Protein AF-A0AAV8ZEM3-F1 (afdb_monomer_lite)

pLDDT: mean 85.53, std 11.05, range [53.94, 95.94]

Structure (mmCIF, N/CA/C/O backbone):
data_AF-A0AAV8ZEM3-F1
#
_entry.id   AF-A0AAV8ZEM3-F1
#
loop_
_atom_site.group_PDB
_atom_site.id
_atom_site.type_symbol
_atom_site.label_atom_id
_atom_site.label_alt_id
_atom_site.label_comp_id
_atom_site.label_asym_id
_atom_site.label_entity_id
_atom_site.label_seq_id
_atom_site.pdbx_PDB_ins_code
_atom_site.Cartn_x
_atom_site.Cartn_y
_atom_site.Cartn_z
_atom_site.occupancy
_atom_site.B_iso_or_equiv
_atom_site.auth_seq_id
_atom_site.auth_comp_id
_atom_site.auth_asym_id
_atom_site.auth_atom_id
_atom_site.pdbx_PDB_model_num
ATOM 1 N N . MET A 1 1 ? 20.385 -15.314 -16.116 1.00 53.94 1 MET A N 1
ATOM 2 C CA . MET A 1 1 ? 18.919 -15.420 -15.995 1.00 53.94 1 MET A CA 1
ATOM 3 C C . MET A 1 1 ? 18.386 -14.040 -15.677 1.00 53.94 1 MET A C 1
ATOM 5 O O . MET A 1 1 ? 18.874 -13.426 -14.738 1.00 53.94 1 MET A O 1
ATOM 9 N N . GLU A 1 2 ? 17.468 -13.520 -16.488 1.00 67.88 2 GLU A N 1
ATOM 10 C CA . GLU A 1 2 ? 16.676 -12.355 -16.089 1.00 67.88 2 GLU A CA 1
ATOM 11 C C . GLU A 1 2 ? 15.530 -12.863 -15.206 1.00 67.88 2 GLU A C 1
ATOM 13 O O . GLU A 1 2 ? 14.827 -13.795 -15.590 1.00 67.88 2 GLU A O 1
ATOM 18 N N . HIS A 1 3 ? 15.378 -12.301 -14.007 1.00 73.94 3 HIS A N 1
ATOM 19 C CA . HIS A 1 3 ? 14.264 -12.615 -13.116 1.00 73.94 3 HIS A CA 1
ATOM 20 C C . HIS A 1 3 ? 13.206 -11.522 -13.251 1.00 73.94 3 HIS A C 1
ATOM 22 O O . HIS A 1 3 ? 13.530 -10.328 -13.221 1.00 73.94 3 HIS A O 1
ATOM 28 N N . ILE A 1 4 ? 11.955 -11.950 -13.400 1.00 79.88 4 ILE A N 1
ATOM 29 C CA . ILE A 1 4 ? 10.784 -11.080 -13.403 1.00 79.88 4 ILE A CA 1
ATOM 30 C C . ILE A 1 4 ? 10.237 -11.059 -11.982 1.00 79.88 4 ILE A C 1
ATOM 32 O O . ILE A 1 4 ? 9.975 -12.113 -11.405 1.00 79.88 4 ILE A O 1
ATOM 36 N N . VAL A 1 5 ? 10.072 -9.863 -11.427 1.00 82.94 5 VAL A N 1
ATOM 37 C CA . VAL A 1 5 ? 9.376 -9.667 -10.157 1.00 82.94 5 VAL A CA 1
ATOM 38 C C . VAL A 1 5 ? 7.902 -9.387 -10.438 1.00 82.94 5 VAL A C 1
ATOM 40 O O . VAL A 1 5 ? 7.565 -8.650 -11.372 1.00 82.94 5 VAL A O 1
ATOM 43 N N . LEU A 1 6 ? 7.044 -9.994 -9.621 1.00 87.56 6 LEU A N 1
ATOM 44 C CA . LEU A 1 6 ? 5.606 -9.768 -9.592 1.00 87.56 6 LEU A CA 1
ATOM 45 C C . LEU A 1 6 ? 5.243 -9.146 -8.244 1.00 87.56 6 LEU A C 1
ATOM 47 O O . LEU A 1 6 ? 5.520 -9.731 -7.198 1.00 87.56 6 LEU A O 1
ATOM 51 N N . MET A 1 7 ? 4.627 -7.968 -8.278 1.00 89.00 7 MET A N 1
ATOM 52 C CA . MET A 1 7 ? 4.024 -7.339 -7.109 1.00 89.00 7 MET A CA 1
ATOM 53 C C . MET A 1 7 ? 2.509 -7.406 -7.261 1.00 89.00 7 MET A C 1
ATOM 55 O O . MET A 1 7 ? 1.968 -7.046 -8.306 1.00 89.00 7 MET A O 1
ATOM 59 N N . ALA A 1 8 ? 1.820 -7.846 -6.215 1.00 91.38 8 ALA A N 1
ATOM 60 C CA . ALA A 1 8 ? 0.371 -7.906 -6.199 1.00 91.38 8 ALA A CA 1
ATOM 61 C C . ALA A 1 8 ? -0.187 -7.221 -4.952 1.00 91.38 8 ALA A C 1
ATOM 63 O O . ALA A 1 8 ? 0.321 -7.408 -3.848 1.00 91.38 8 ALA A O 1
ATOM 64 N N . THR A 1 9 ? -1.262 -6.460 -5.138 1.00 91.38 9 THR A N 1
ATOM 65 C CA . THR A 1 9 ? -2.090 -5.932 -4.053 1.00 91.38 9 THR A CA 1
ATOM 66 C C . THR A 1 9 ? -3.357 -6.773 -3.979 1.00 91.38 9 THR A C 1
ATOM 68 O O . THR A 1 9 ? -4.062 -6.929 -4.981 1.00 91.38 9 THR A O 1
ATOM 71 N N . VAL A 1 10 ? -3.650 -7.308 -2.796 1.00 93.50 10 VAL A N 1
ATOM 72 C CA . VAL A 1 10 ? -4.812 -8.169 -2.546 1.00 93.50 10 VAL A CA 1
ATOM 73 C C . VAL A 1 10 ? -5.722 -7.559 -1.488 1.00 93.50 10 VAL A C 1
ATOM 75 O O . VAL A 1 10 ? -5.268 -6.800 -0.631 1.00 93.50 10 VAL A O 1
ATOM 78 N N . ASN A 1 11 ? -7.011 -7.882 -1.551 1.00 92.62 11 ASN A N 1
ATOM 79 C CA . ASN A 1 11 ? -7.941 -7.552 -0.474 1.00 92.62 11 ASN A CA 1
ATOM 80 C C . ASN A 1 11 ? -7.869 -8.590 0.667 1.00 92.62 11 ASN A C 1
ATOM 82 O O . ASN A 1 11 ? -7.140 -9.581 0.599 1.00 92.62 11 ASN A O 1
ATOM 86 N N . SER A 1 12 ? -8.668 -8.385 1.716 1.00 90.62 12 SER A N 1
ATOM 87 C CA . SER A 1 12 ? -8.753 -9.296 2.867 1.00 90.62 12 SER A CA 1
ATOM 88 C C . SER A 1 12 ? -9.286 -10.696 2.536 1.00 90.62 12 SER A C 1
ATOM 90 O O . SER A 1 12 ? -9.161 -11.593 3.363 1.00 90.62 12 SER A O 1
ATOM 92 N N . ASN A 1 13 ? -9.873 -10.889 1.353 1.00 94.81 13 ASN A N 1
ATOM 93 C CA . ASN A 1 13 ? -10.371 -12.176 0.867 1.00 94.81 13 ASN A CA 1
ATOM 94 C C . ASN A 1 13 ? -9.350 -12.893 -0.034 1.00 94.81 13 ASN A C 1
ATOM 96 O O . ASN A 1 13 ? -9.697 -13.885 -0.668 1.00 94.81 13 ASN A O 1
ATOM 100 N N . TYR A 1 14 ? -8.106 -12.404 -0.101 1.00 90.94 14 TYR A N 1
ATOM 101 C CA . TYR A 1 14 ? -7.050 -12.907 -0.990 1.00 90.94 14 TYR A CA 1
ATOM 102 C C . TYR A 1 14 ? -7.355 -12.748 -2.489 1.00 90.94 14 TYR A C 1
ATOM 104 O O . TYR A 1 14 ? -6.770 -13.439 -3.324 1.00 90.94 14 TYR A O 1
ATOM 112 N N . GLU A 1 15 ? -8.235 -11.816 -2.856 1.00 95.94 15 GLU A N 1
ATOM 113 C CA . GLU A 1 15 ? -8.546 -11.518 -4.254 1.00 95.94 15 GLU A CA 1
ATOM 114 C C . GLU A 1 15 ? -7.601 -10.432 -4.778 1.00 95.94 15 GLU A C 1
ATOM 116 O O . GLU A 1 15 ? -7.368 -9.415 -4.115 1.00 95.94 15 GLU A O 1
ATOM 121 N N . PHE A 1 16 ? -7.058 -10.633 -5.981 1.00 94.56 16 PHE A N 1
ATOM 122 C CA . PHE A 1 16 ? -6.190 -9.652 -6.627 1.00 94.56 16 PHE A CA 1
ATOM 123 C C . PHE A 1 16 ? -6.968 -8.387 -6.993 1.00 94.56 16 PHE A C 1
ATOM 125 O O . PHE A 1 16 ? -7.908 -8.431 -7.783 1.00 94.56 16 PHE A O 1
ATOM 132 N N . ILE A 1 17 ? -6.526 -7.246 -6.461 1.00 91.94 17 ILE A N 1
ATOM 133 C CA . ILE A 1 17 ? -7.006 -5.919 -6.868 1.00 91.94 17 ILE A CA 1
ATOM 134 C C . ILE A 1 17 ? -6.131 -5.380 -8.006 1.00 91.94 17 ILE A C 1
ATOM 136 O O . ILE A 1 17 ? -6.622 -4.749 -8.940 1.00 91.94 17 ILE A O 1
ATOM 140 N N . MET A 1 18 ? -4.820 -5.617 -7.921 1.00 90.88 18 MET A N 1
ATOM 141 C CA . MET A 1 18 ? -3.832 -5.123 -8.874 1.00 90.88 18 MET A CA 1
ATOM 142 C C . MET A 1 18 ? -2.634 -6.068 -8.926 1.00 90.88 18 MET A C 1
ATOM 144 O O . MET A 1 18 ? -2.192 -6.570 -7.892 1.00 90.88 18 MET A O 1
ATOM 148 N N . VAL A 1 19 ? -2.085 -6.258 -10.124 1.00 91.19 19 VAL A N 1
ATOM 149 C CA . VAL A 1 19 ? -0.828 -6.971 -10.355 1.00 91.19 19 VAL A CA 1
ATOM 150 C C . VAL A 1 19 ? 0.062 -6.113 -11.252 1.00 91.19 19 VAL A C 1
ATOM 152 O O . VAL A 1 19 ? -0.384 -5.644 -12.297 1.00 91.19 19 VAL A O 1
ATOM 155 N N . ASP A 1 20 ? 1.313 -5.924 -10.843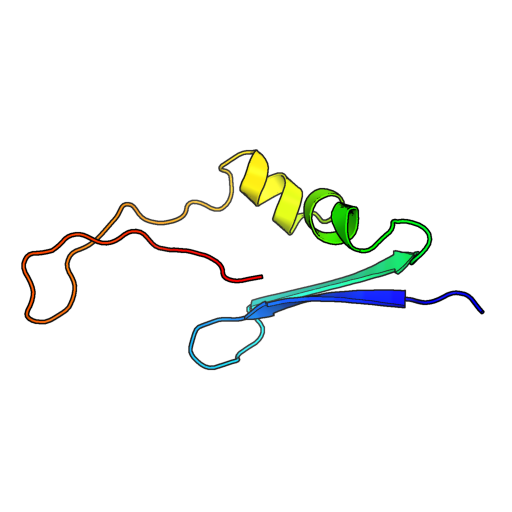 1.00 88.25 20 ASP A N 1
ATOM 156 C CA . ASP A 1 20 ? 2.381 -5.326 -11.644 1.00 88.25 20 ASP A CA 1
ATOM 157 C C . ASP A 1 20 ? 3.469 -6.384 -11.876 1.00 88.25 20 ASP A C 1
ATOM 159 O O . ASP A 1 20 ? 4.012 -6.959 -10.927 1.00 88.25 20 ASP A O 1
ATOM 163 N N . ALA A 1 21 ? 3.748 -6.680 -13.145 1.00 87.12 21 ALA A N 1
ATOM 164 C CA . ALA A 1 21 ? 4.700 -7.696 -13.569 1.00 87.12 21 ALA A CA 1
ATOM 165 C C . ALA A 1 21 ? 5.680 -7.099 -14.580 1.00 87.12 21 ALA A C 1
ATOM 167 O O . ALA A 1 21 ? 5.278 -6.457 -15.549 1.00 87.12 21 ALA A O 1
ATOM 168 N N . GLY A 1 22 ? 6.973 -7.366 -14.391 1.00 78.69 22 GLY A N 1
ATOM 169 C CA . GLY A 1 22 ? 8.013 -6.910 -15.324 1.00 78.69 22 GLY A CA 1
ATOM 170 C C . GLY A 1 22 ? 9.123 -6.081 -14.690 1.00 78.69 22 GLY A C 1
ATOM 171 O O . GLY A 1 22 ? 10.027 -5.636 -15.400 1.00 78.69 22 GLY A O 1
ATOM 172 N N . ILE A 1 23 ? 9.116 -5.901 -13.365 1.00 71.94 23 ILE A N 1
ATOM 173 C CA . ILE A 1 23 ? 10.255 -5.300 -12.672 1.00 71.94 23 ILE A CA 1
ATOM 174 C C . ILE A 1 23 ? 11.451 -6.244 -12.808 1.00 71.94 23 ILE A C 1
ATOM 176 O O . ILE A 1 23 ? 11.420 -7.393 -12.361 1.00 71.94 23 ILE A O 1
ATOM 180 N N . LYS A 1 24 ? 12.521 -5.757 -13.447 1.00 66.00 24 L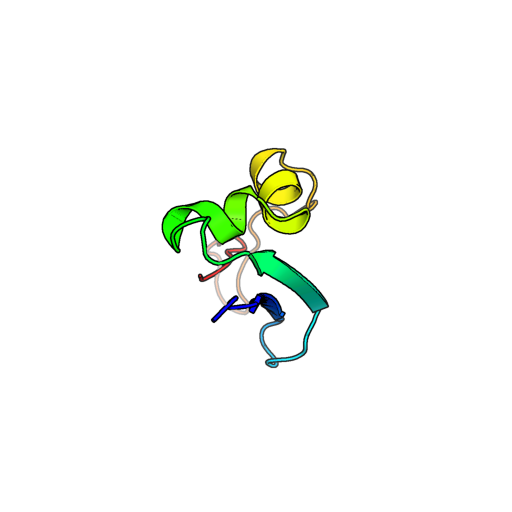YS A N 1
ATOM 181 C CA . LYS A 1 24 ? 13.786 -6.490 -13.527 1.00 66.00 24 LYS A CA 1
ATOM 182 C C . LYS A 1 24 ? 14.389 -6.571 -12.128 1.00 66.00 24 LYS A C 1
ATOM 184 O O . LYS A 1 24 ? 14.681 -5.537 -11.528 1.00 66.00 24 LYS A O 1
ATOM 189 N N . ALA A 1 25 ? 14.692 -7.783 -11.667 1.00 59.25 25 ALA A N 1
ATOM 190 C CA . ALA A 1 25 ? 15.250 -8.056 -10.335 1.00 59.25 25 ALA A CA 1
ATOM 191 C C . ALA A 1 25 ? 16.623 -7.415 -10.031 1.00 59.25 25 ALA A C 1
ATOM 193 O O . ALA A 1 25 ? 17.198 -7.640 -8.971 1.00 59.25 25 ALA A O 1
ATOM 194 N N . ARG A 1 26 ? 17.181 -6.605 -10.944 1.00 62.69 26 ARG A N 1
ATOM 195 C CA . ARG A 1 26 ? 18.341 -5.755 -10.640 1.00 62.69 26 ARG A CA 1
ATOM 196 C C . ARG A 1 26 ? 17.982 -4.651 -9.636 1.00 62.69 26 ARG A C 1
ATOM 198 O O . ARG A 1 26 ? 18.869 -4.145 -8.955 1.00 62.69 26 ARG A O 1
ATOM 205 N N . ILE A 1 27 ? 16.698 -4.299 -9.531 1.00 58.50 27 ILE A N 1
ATOM 206 C CA . ILE A 1 27 ? 16.160 -3.517 -8.419 1.00 58.50 27 ILE A CA 1
ATOM 207 C C . ILE A 1 27 ? 16.019 -4.486 -7.236 1.00 58.50 27 ILE A C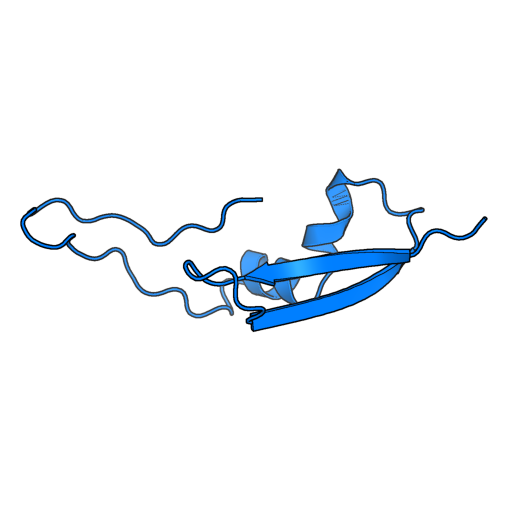 1
ATOM 209 O O . ILE A 1 27 ? 15.071 -5.259 -7.183 1.00 58.50 27 ILE A O 1
ATOM 213 N N . LEU A 1 28 ? 17.017 -4.483 -6.344 1.00 57.84 28 LEU A N 1
ATOM 214 C CA . LEU A 1 28 ? 17.028 -5.220 -5.072 1.00 57.84 28 LEU A CA 1
ATOM 215 C C . LEU A 1 28 ? 15.675 -5.092 -4.351 1.00 57.84 28 LEU A C 1
ATOM 217 O O . LEU A 1 28 ? 15.098 -4.005 -4.358 1.00 57.84 28 LEU A O 1
ATOM 221 N N . ASP A 1 29 ? 15.228 -6.162 -3.682 1.00 60.69 29 ASP A N 1
ATOM 222 C CA . ASP A 1 29 ? 13.910 -6.336 -3.032 1.00 60.69 29 ASP A CA 1
ATOM 223 C C . ASP A 1 29 ? 13.345 -5.088 -2.327 1.00 60.69 29 ASP A C 1
ATOM 225 O O . ASP A 1 29 ? 12.145 -4.828 -2.349 1.00 60.69 29 ASP A O 1
ATOM 229 N N . LYS A 1 30 ? 14.219 -4.257 -1.751 1.00 61.09 30 LYS A N 1
ATOM 230 C CA . LYS A 1 30 ? 13.867 -3.019 -1.039 1.00 61.09 30 LYS A CA 1
ATOM 231 C C . LYS A 1 30 ? 13.311 -1.889 -1.922 1.00 61.09 30 LYS A C 1
ATOM 233 O O . LYS A 1 30 ? 12.730 -0.952 -1.385 1.00 61.09 30 LYS A O 1
ATOM 238 N N . GLY A 1 31 ? 13.506 -1.936 -3.241 1.00 73.56 31 GLY A N 1
ATOM 239 C CA . GLY A 1 31 ? 13.101 -0.881 -4.183 1.00 73.56 31 GLY A CA 1
ATOM 240 C C . GLY A 1 31 ? 11.937 -1.249 -5.104 1.00 73.56 31 GLY A C 1
ATOM 241 O O . GLY A 1 31 ? 11.484 -0.402 -5.872 1.00 73.56 31 GLY A O 1
ATOM 242 N N . VAL A 1 32 ? 11.452 -2.495 -5.052 1.00 80.44 32 VAL A N 1
ATOM 243 C CA . VAL A 1 32 ? 10.385 -2.975 -5.946 1.00 80.44 32 VAL A CA 1
ATOM 244 C C . VAL A 1 32 ? 9.121 -2.149 -5.726 1.00 80.44 32 VAL A C 1
ATOM 246 O O . VAL A 1 32 ? 8.631 -1.539 -6.674 1.00 80.44 32 VAL A O 1
ATOM 249 N N . LEU A 1 33 ? 8.662 -2.028 -4.475 1.00 85.12 33 LEU A N 1
ATOM 250 C CA . LEU A 1 33 ? 7.446 -1.288 -4.136 1.00 85.12 33 LEU A CA 1
ATOM 251 C C . LEU A 1 33 ? 7.496 0.157 -4.651 1.00 85.12 33 LEU A C 1
ATOM 253 O O . LEU A 1 33 ? 6.636 0.544 -5.436 1.00 85.12 33 LEU A O 1
ATOM 257 N N . SER A 1 34 ? 8.528 0.929 -4.294 1.00 86.81 34 SER A N 1
ATOM 258 C CA . SER A 1 34 ? 8.658 2.341 -4.696 1.00 86.81 34 SER A CA 1
ATOM 259 C C . SER A 1 34 ? 8.819 2.548 -6.206 1.00 86.81 34 SER A C 1
ATOM 261 O O . SER A 1 34 ? 8.557 3.640 -6.712 1.00 86.81 34 SER A O 1
ATOM 263 N N . SER A 1 35 ? 9.219 1.511 -6.947 1.00 84.06 35 SER A N 1
ATOM 264 C CA . SER A 1 35 ? 9.327 1.569 -8.407 1.00 84.06 35 SER A CA 1
ATOM 265 C C . SER A 1 35 ? 7.993 1.352 -9.138 1.00 84.06 35 SER A C 1
ATOM 267 O O . SER A 1 35 ? 7.843 1.841 -10.262 1.00 84.06 35 SER A O 1
ATOM 269 N N . THR A 1 36 ? 7.012 0.698 -8.501 1.00 86.88 36 THR A N 1
ATOM 270 C CA . THR A 1 36 ? 5.692 0.421 -9.098 1.00 86.88 36 THR A CA 1
ATOM 271 C C . THR A 1 36 ? 4.784 1.654 -9.133 1.00 86.88 36 THR A C 1
ATOM 273 O O . THR A 1 36 ? 4.914 2.550 -8.291 1.00 86.88 36 THR A O 1
ATOM 276 N N . PRO A 1 37 ? 3.794 1.706 -10.046 1.00 89.31 37 PRO A N 1
ATOM 277 C CA . PRO A 1 37 ? 2.734 2.708 -10.005 1.00 89.31 37 PRO A CA 1
ATOM 278 C C . PRO A 1 37 ? 1.980 2.712 -8.671 1.00 89.31 37 PRO A C 1
ATOM 280 O O . PRO A 1 37 ? 1.639 3.785 -8.179 1.00 89.31 37 PRO A O 1
ATOM 283 N N . PHE A 1 38 ? 1.769 1.539 -8.060 1.00 91.25 38 PHE A N 1
ATOM 284 C CA . PHE A 1 38 ? 1.136 1.430 -6.745 1.00 91.25 38 PHE A CA 1
ATOM 285 C C . PHE A 1 38 ? 1.958 2.124 -5.662 1.00 91.25 38 PHE A C 1
ATOM 287 O O . PHE A 1 38 ? 1.433 2.985 -4.966 1.00 91.25 38 PHE A O 1
ATOM 294 N N . GLY A 1 39 ? 3.246 1.791 -5.529 1.00 90.62 39 GLY A N 1
ATOM 295 C CA . GLY A 1 39 ? 4.089 2.380 -4.490 1.00 90.62 39 GLY A CA 1
ATOM 296 C C . GLY A 1 39 ? 4.298 3.879 -4.682 1.00 90.62 39 GLY A C 1
ATOM 297 O O . GLY A 1 39 ? 4.304 4.611 -3.695 1.00 90.62 39 GLY A O 1
ATOM 298 N N . LYS A 1 40 ? 4.361 4.360 -5.932 1.00 91.75 40 LYS A N 1
ATOM 299 C CA . LYS A 1 40 ? 4.339 5.801 -6.230 1.00 91.75 40 LYS A CA 1
ATOM 300 C C . LYS A 1 40 ? 3.038 6.444 -5.757 1.00 91.75 40 LYS A C 1
ATOM 302 O O . LYS A 1 40 ? 3.082 7.394 -4.984 1.00 91.75 40 LYS A O 1
ATOM 307 N N . ALA A 1 41 ? 1.888 5.888 -6.142 1.00 92.88 41 ALA A N 1
ATOM 308 C CA . ALA A 1 41 ? 0.587 6.400 -5.720 1.00 92.88 41 ALA A CA 1
ATOM 309 C C . ALA A 1 41 ? 0.382 6.332 -4.196 1.00 92.88 41 ALA A C 1
ATOM 311 O O . ALA A 1 41 ? -0.261 7.215 -3.635 1.00 92.88 41 ALA A O 1
ATOM 312 N N . PHE A 1 42 ? 0.946 5.323 -3.526 1.00 91.38 42 PHE A N 1
ATOM 313 C CA . PHE A 1 42 ? 0.968 5.221 -2.068 1.00 91.38 42 PHE A CA 1
ATOM 314 C C . PHE A 1 42 ? 1.799 6.349 -1.447 1.00 91.38 42 PHE A C 1
ATOM 316 O O . PHE A 1 42 ? 1.302 7.057 -0.578 1.00 91.38 42 PHE A O 1
ATOM 323 N N . SER A 1 43 ? 3.024 6.571 -1.938 1.00 91.31 43 SER A N 1
ATOM 324 C CA . SER A 1 43 ? 3.914 7.631 -1.438 1.00 91.31 43 SER A CA 1
ATOM 325 C C . SER A 1 43 ? 3.417 9.053 -1.721 1.00 91.31 43 SER A C 1
ATOM 327 O O . SER A 1 43 ? 3.745 9.974 -0.985 1.00 91.31 43 SER A O 1
ATOM 329 N N . GLU A 1 44 ? 2.625 9.229 -2.780 1.00 95.25 44 GLU A N 1
ATOM 330 C CA . GLU A 1 44 ? 2.041 10.512 -3.188 1.00 95.25 44 GLU A CA 1
ATOM 331 C C . GLU A 1 44 ? 0.625 10.732 -2.620 1.00 95.25 44 GLU A C 1
ATOM 333 O O . GLU A 1 44 ? -0.060 11.658 -3.050 1.00 95.25 44 GLU A O 1
ATOM 338 N N . GLU A 1 45 ? 0.154 9.866 -1.712 1.00 92.06 45 GLU A N 1
ATOM 339 C CA . GLU A 1 45 ? -1.182 9.934 -1.088 1.00 92.06 45 GLU A CA 1
ATOM 340 C C . GLU A 1 45 ? -2.357 9.904 -2.095 1.00 92.06 45 GLU A C 1
ATOM 342 O O . GLU A 1 45 ? -3.468 10.366 -1.833 1.00 92.06 45 GLU A O 1
ATOM 347 N N . LYS A 1 46 ? -2.152 9.297 -3.271 1.00 95.19 46 LYS A N 1
ATOM 348 C CA . LYS A 1 46 ? -3.142 9.239 -4.366 1.00 95.19 46 LYS A CA 1
ATOM 349 C C . LYS A 1 46 ? -4.093 8.046 -4.300 1.00 95.19 46 LYS A C 1
ATOM 351 O O . LYS A 1 46 ? -5.059 8.008 -5.061 1.00 95.19 46 LYS A O 1
ATOM 356 N N . LEU A 1 47 ? -3.856 7.083 -3.405 1.00 90.31 47 LEU A N 1
ATOM 357 C CA . LEU A 1 47 ? -4.701 5.886 -3.268 1.00 90.31 47 LEU A CA 1
ATOM 358 C C . LEU A 1 47 ? -6.078 6.155 -2.641 1.00 90.31 47 LEU A C 1
ATOM 360 O O . LEU A 1 47 ? -6.914 5.257 -2.649 1.00 90.31 47 LEU A O 1
ATOM 364 N N . LYS A 1 48 ? -6.330 7.369 -2.123 1.00 91.19 48 LYS A N 1
ATOM 365 C CA . LYS A 1 48 ? -7.599 7.747 -1.470 1.00 91.19 48 LYS A CA 1
ATOM 366 C C . LYS A 1 48 ? -8.011 6.746 -0.380 1.00 91.19 48 LYS A C 1
ATOM 368 O O . LYS A 1 48 ? -9.164 6.318 -0.324 1.00 91.19 48 LYS A O 1
ATOM 373 N N . ILE A 1 49 ? -7.049 6.342 0.453 1.00 90.81 49 ILE A N 1
ATOM 374 C CA . ILE A 1 49 ? -7.306 5.445 1.584 1.00 90.81 49 ILE A CA 1
ATOM 375 C C . ILE A 1 49 ? -8.319 6.136 2.512 1.00 90.81 49 ILE A C 1
ATOM 377 O O . ILE A 1 49 ? -8.138 7.320 2.801 1.00 90.81 49 ILE A O 1
ATOM 381 N N . PRO A 1 50 ? -9.387 5.448 2.955 1.00 92.00 50 PRO A N 1
ATOM 382 C CA . PRO A 1 50 ? -10.352 6.043 3.866 1.00 92.00 50 PRO A CA 1
ATOM 383 C C . PRO A 1 50 ? -9.704 6.466 5.187 1.00 92.00 50 PRO A C 1
ATOM 385 O O . PRO A 1 50 ? -8.782 5.813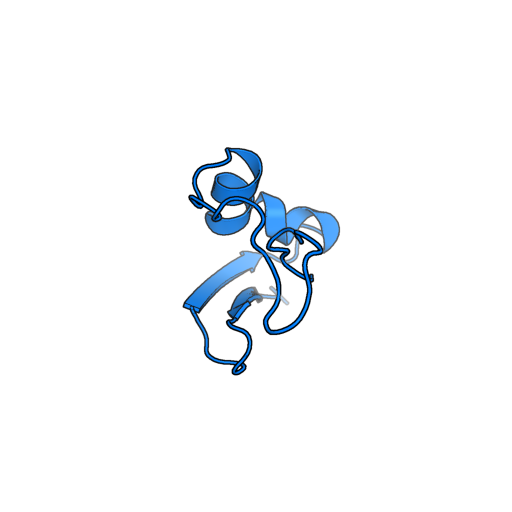 5.679 1.00 92.00 50 PRO A O 1
ATOM 388 N N . GLU A 1 51 ? -10.252 7.516 5.794 1.00 93.00 51 GLU A N 1
ATOM 389 C CA . GLU A 1 51 ? -9.890 7.909 7.155 1.00 93.00 51 GLU A CA 1
ATOM 390 C C . GLU A 1 51 ? -10.141 6.764 8.156 1.00 93.00 51 GLU A C 1
ATOM 392 O O . GLU A 1 51 ? -11.044 5.941 7.945 1.00 93.00 51 GLU A O 1
ATOM 397 N N . PRO A 1 52 ? -9.384 6.708 9.269 1.00 94.75 52 PRO A N 1
ATOM 398 C CA . PRO A 1 52 ? -9.593 5.725 10.323 1.00 94.75 52 PRO A CA 1
ATOM 399 C C . PRO A 1 52 ? -11.058 5.629 10.771 1.00 94.75 52 PRO A C 1
ATOM 401 O O . PRO A 1 52 ? -11.698 6.643 11.065 1.00 94.75 52 PRO A O 1
ATOM 404 N N . ASN A 1 53 ? -11.572 4.403 10.889 1.00 94.06 53 ASN A N 1
ATOM 405 C CA . ASN A 1 53 ? -12.972 4.144 11.233 1.00 94.06 53 ASN A CA 1
ATOM 406 C C . ASN A 1 53 ? -13.105 3.263 12.487 1.00 94.06 53 ASN A C 1
ATOM 408 O O . ASN A 1 53 ? -12.151 2.601 12.902 1.00 94.06 53 ASN A O 1
ATOM 412 N N . THR A 1 54 ? -14.278 3.279 13.121 1.00 94.88 54 THR A N 1
ATOM 413 C CA . THR A 1 54 ? -14.589 2.430 14.279 1.00 94.88 54 THR A CA 1
ATOM 414 C C . THR A 1 54 ? -14.787 0.984 13.849 1.00 94.88 54 THR A C 1
ATOM 416 O O . THR A 1 54 ? -15.465 0.705 12.857 1.00 94.88 54 THR A O 1
ATOM 419 N N . LEU A 1 55 ? -14.216 0.054 14.612 1.00 89.81 55 LEU A N 1
ATOM 420 C CA . LEU A 1 55 ? -14.470 -1.366 14.405 1.00 89.81 55 LEU A CA 1
ATOM 421 C C . LEU A 1 55 ? -15.914 -1.729 14.796 1.00 89.81 55 LEU A C 1
ATOM 423 O O . LEU A 1 55 ? -16.492 -1.096 15.682 1.00 89.81 55 LEU A O 1
ATOM 427 N N . PRO A 1 56 ? -16.491 -2.791 14.207 1.00 90.38 56 PRO A N 1
ATOM 428 C CA . PRO A 1 56 ? -17.741 -3.346 14.705 1.00 90.38 56 PRO A CA 1
ATOM 429 C C . PRO A 1 56 ? -17.618 -3.670 16.200 1.00 90.38 56 PRO A C 1
ATOM 431 O O . PRO A 1 56 ? -16.678 -4.350 16.614 1.00 90.38 56 PRO A O 1
ATOM 434 N N . ASN A 1 57 ? -18.574 -3.198 17.002 1.00 91.50 57 ASN A N 1
ATOM 435 C CA . ASN A 1 57 ? -18.651 -3.427 18.451 1.00 91.50 57 ASN A CA 1
ATOM 436 C C . ASN A 1 57 ? -17.490 -2.837 19.278 1.00 91.50 57 ASN A C 1
ATOM 438 O O . ASN A 1 57 ? -17.215 -3.323 20.375 1.00 91.50 57 ASN A O 1
ATOM 442 N N . ASN A 1 58 ? -16.789 -1.817 18.774 1.00 88.56 58 ASN A N 1
ATOM 443 C CA . ASN A 1 58 ? -15.719 -1.154 19.516 1.00 88.56 58 ASN A CA 1
ATOM 444 C C . ASN A 1 58 ? -15.620 0.335 19.147 1.00 88.56 58 ASN A C 1
ATOM 446 O O . ASN A 1 58 ? -15.565 0.692 17.973 1.00 88.56 58 ASN A O 1
ATOM 450 N N . ASP A 1 59 ? -15.509 1.198 20.156 1.00 92.31 59 ASP A N 1
ATOM 451 C CA . ASP A 1 59 ? -15.383 2.652 19.982 1.00 92.31 59 ASP A CA 1
ATOM 452 C C . ASP A 1 59 ? -13.980 3.095 19.526 1.00 92.31 59 ASP A C 1
ATOM 454 O O . ASP A 1 59 ? -13.731 4.268 19.234 1.00 92.31 59 ASP A O 1
ATOM 458 N N . LYS A 1 60 ? -13.026 2.162 19.445 1.00 94.50 60 LYS A N 1
ATOM 459 C CA . LYS A 1 60 ? -11.669 2.433 18.978 1.00 94.50 60 LYS A CA 1
ATOM 460 C C . LYS A 1 60 ? -11.657 2.669 17.467 1.00 94.50 60 LYS A C 1
ATOM 462 O O . LYS A 1 60 ? -11.920 1.759 16.680 1.00 94.50 60 LYS A O 1
ATOM 467 N N . LYS A 1 61 ? -11.261 3.879 17.062 1.00 95.06 61 LYS A 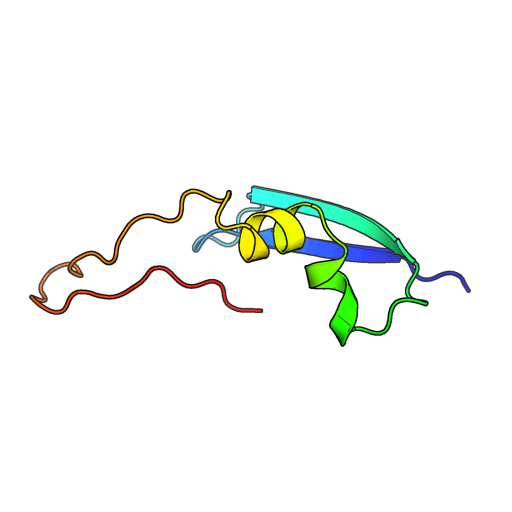N 1
ATOM 468 C CA . LYS A 1 61 ? -10.921 4.200 15.669 1.00 95.06 61 LYS A CA 1
ATOM 469 C C . LYS A 1 61 ? -9.577 3.581 15.294 1.00 95.06 61 LYS A C 1
ATOM 471 O O . LYS A 1 61 ? -8.592 3.783 16.007 1.00 95.06 61 LYS A O 1
ATOM 476 N N . LEU A 1 62 ? -9.531 2.855 14.180 1.00 93.94 62 LEU A N 1
ATOM 477 C CA . LEU A 1 62 ? -8.315 2.235 13.654 1.00 93.94 62 LEU A CA 1
ATOM 478 C C . LEU A 1 62 ? -8.067 2.639 12.196 1.00 93.94 62 LEU A C 1
ATOM 480 O O . LEU A 1 62 ? -9.027 2.814 11.444 1.00 93.94 62 LEU A O 1
ATOM 484 N N . PRO A 1 63 ? -6.794 2.790 11.791 1.00 93.19 63 PRO A N 1
ATOM 485 C CA . PRO A 1 63 ? -6.440 3.105 10.414 1.00 93.19 63 PRO A CA 1
ATOM 486 C C . PRO A 1 63 ? -6.599 1.890 9.494 1.00 93.19 63 PRO A C 1
ATOM 488 O O . PRO A 1 63 ? -6.489 0.742 9.929 1.00 93.19 63 PRO A O 1
ATOM 491 N N . PHE A 1 64 ? -6.769 2.156 8.200 1.00 91.50 64 PHE A N 1
ATOM 492 C CA . PHE A 1 64 ? -6.582 1.160 7.148 1.00 91.50 64 PHE A CA 1
ATOM 493 C C . PHE A 1 64 ? -5.091 1.061 6.815 1.00 91.50 64 PHE A C 1
ATOM 495 O O . PHE A 1 64 ? -4.434 2.078 6.598 1.00 91.50 64 PHE A O 1
ATOM 502 N N . VAL A 1 65 ? -4.548 -0.157 6.788 1.00 89.94 65 VAL A N 1
ATOM 503 C CA . VAL A 1 65 ? -3.113 -0.402 6.583 1.00 89.94 65 VAL A CA 1
ATOM 504 C C . VAL A 1 65 ? -2.886 -1.468 5.516 1.00 89.94 65 VAL A C 1
ATOM 506 O O . VAL A 1 65 ? -3.648 -2.428 5.416 1.00 89.94 65 VAL A O 1
ATOM 509 N N . PHE A 1 66 ? -1.819 -1.304 4.734 1.00 89.25 66 PHE A N 1
ATOM 510 C CA . PHE A 1 66 ? -1.276 -2.360 3.883 1.00 89.25 66 PHE A CA 1
ATOM 511 C C . PHE A 1 66 ? -0.196 -3.127 4.650 1.00 89.25 66 PHE A C 1
ATOM 513 O O . PHE A 1 66 ? 0.619 -2.520 5.346 1.00 89.25 66 PHE A O 1
ATOM 520 N N . PHE A 1 67 ? -0.182 -4.449 4.497 1.00 83.38 67 PHE A N 1
ATOM 521 C CA . PHE A 1 67 ? 0.889 -5.318 4.978 1.00 83.38 67 PHE A CA 1
ATOM 522 C C . PHE A 1 67 ? 1.714 -5.784 3.773 1.00 83.38 67 PHE A C 1
ATOM 524 O O . PHE A 1 67 ? 1.131 -6.162 2.755 1.00 83.38 67 PHE A O 1
ATOM 531 N N . PHE A 1 68 ? 3.042 -5.714 3.885 1.00 77.19 68 PHE A N 1
ATOM 532 C CA . PHE A 1 68 ? 4.006 -6.031 2.826 1.00 77.19 68 PHE A CA 1
ATOM 533 C C . PHE A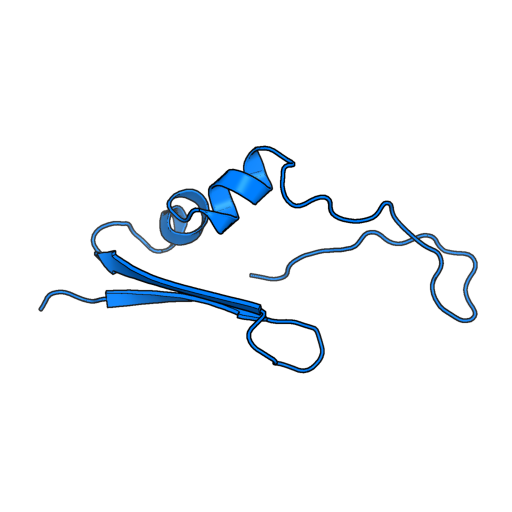 1 68 ? 4.995 -7.090 3.303 1.00 77.19 68 PHE A C 1
ATOM 535 O O . PHE A 1 68 ? 5.351 -7.044 4.504 1.00 77.19 68 PHE A O 1
#

Secondary structure (DSSP, 8-state):
-PPEEEEEEE-TTS-EEEEEEEEETTS-GGGHHHHSHHHHHHHTTTT-PPPPEEPTT---EE------

Foldseek 3Di:
DWDKDKDFDADPVRHTPDIDIGPTCVCPPVCPLCVDPNSVCVVVVNPCFDAFDADVPGPDTDGDDDDD

Organism: NCBI:txid1586634

Sequence (68 aa):
MEHIVLMATVNSNYEFIMVDAGIKARILDKGVLSSTPFGKAFSEEKLKIPEPNTLPNNDKKLPFVFFF

Radius of gyration: 15.2 Å; chains: 1; bounding box: 38×26×36 Å